Protein AF-A0A6G1LPL7-F1 (afdb_monome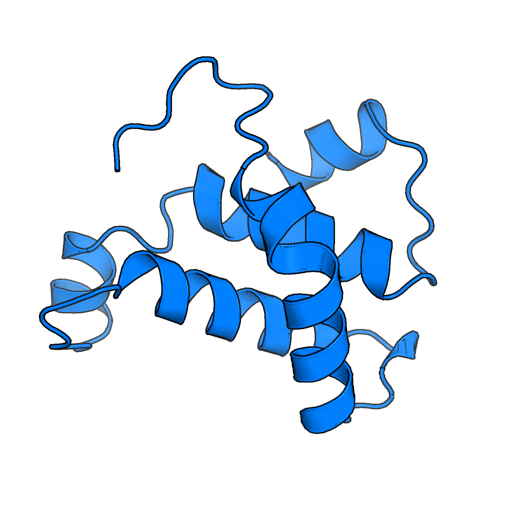r_lite)

Secondary structure (DSSP, 8-state):
-HHHHHHHHS---TT-HHHHHHHHHHHHHHTSTT-HHHHHHHH----SSSHHHHHHHHHHHHHHHTSGGGTT-HHHHHHHHHHHHHHHHT--TT-S----

Radius of gyration: 13.41 Å; chains: 1; bounding box: 32×22×38 Å

Structure (mmCIF, N/CA/C/O backbone):
data_AF-A0A6G1LPL7-F1
#
_entry.id   AF-A0A6G1LPL7-F1
#
loop_
_atom_site.group_PDB
_atom_site.id
_atom_site.type_symbol
_atom_site.label_atom_id
_atom_site.label_alt_id
_atom_site.label_comp_id
_atom_site.label_asym_id
_atom_site.label_entity_id
_atom_site.label_seq_id
_atom_site.pdbx_PDB_ins_code
_atom_site.Cartn_x
_atom_site.Cartn_y
_atom_site.Cartn_z
_atom_site.occupancy
_atom_site.B_iso_or_equiv
_atom_site.auth_seq_id
_atom_site.auth_comp_id
_atom_site.auth_asym_id
_atom_site.auth_atom_id
_atom_site.pdbx_PDB_model_num
ATOM 1 N N . MET A 1 1 ? 8.512 7.197 -4.302 1.00 74.94 1 MET A N 1
ATOM 2 C CA . MET A 1 1 ? 9.382 6.340 -5.141 1.00 74.94 1 MET A CA 1
ATOM 3 C C . MET A 1 1 ? 8.603 5.172 -5.734 1.00 74.94 1 MET A C 1
ATOM 5 O O . MET A 1 1 ? 8.559 5.078 -6.951 1.00 74.94 1 MET A O 1
ATOM 9 N N . MET A 1 2 ? 7.913 4.362 -4.920 1.00 86.94 2 MET A N 1
ATOM 10 C CA . MET A 1 2 ? 7.126 3.221 -5.417 1.00 86.94 2 MET A CA 1
ATOM 11 C C . MET A 1 2 ? 6.031 3.598 -6.419 1.00 86.94 2 MET A C 1
ATOM 13 O O . MET A 1 2 ? 6.014 3.050 -7.505 1.00 86.94 2 MET A O 1
ATOM 17 N N . HIS A 1 3 ? 5.201 4.610 -6.146 1.00 88.56 3 HIS A N 1
ATOM 18 C CA . HIS A 1 3 ? 4.173 5.041 -7.112 1.00 88.56 3 HIS A CA 1
ATOM 19 C C . HIS A 1 3 ? 4.736 5.454 -8.480 1.00 88.56 3 HIS A C 1
ATOM 21 O O . HIS A 1 3 ? 4.100 5.215 -9.500 1.00 88.56 3 HIS A O 1
ATOM 27 N N . ALA A 1 4 ? 5.927 6.058 -8.514 1.00 88.62 4 ALA A N 1
ATOM 28 C CA . ALA A 1 4 ? 6.573 6.435 -9.768 1.00 88.62 4 ALA A CA 1
ATOM 29 C C . ALA A 1 4 ? 7.096 5.201 -10.518 1.00 88.62 4 ALA A C 1
ATOM 31 O O . ALA A 1 4 ? 6.892 5.090 -11.721 1.00 88.62 4 ALA A O 1
ATOM 32 N N . TYR A 1 5 ? 7.720 4.253 -9.807 1.00 89.19 5 TYR A N 1
ATOM 33 C CA . TYR A 1 5 ? 8.122 2.966 -10.383 1.00 89.19 5 TYR A CA 1
ATOM 34 C C . TYR A 1 5 ? 6.915 2.214 -10.954 1.00 89.19 5 TYR A C 1
ATOM 36 O O . TYR A 1 5 ? 6.944 1.745 -12.091 1.00 89.19 5 TYR A O 1
ATOM 44 N N . ASP A 1 6 ? 5.832 2.172 -10.183 1.00 89.81 6 ASP A N 1
ATOM 45 C CA . ASP A 1 6 ? 4.599 1.494 -10.538 1.00 89.81 6 ASP A CA 1
ATOM 46 C C . ASP A 1 6 ? 4.009 2.078 -11.822 1.00 89.81 6 ASP A C 1
ATOM 48 O O . ASP A 1 6 ? 3.739 1.333 -12.763 1.00 89.81 6 ASP A O 1
ATOM 52 N N . HIS A 1 7 ? 3.902 3.407 -11.891 1.00 88.38 7 HIS A N 1
ATOM 53 C C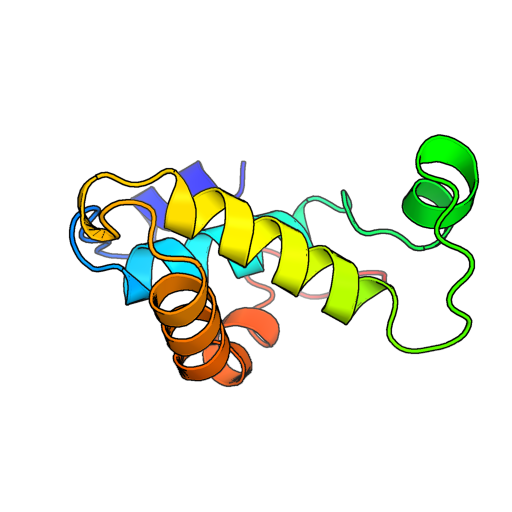A . HIS A 1 7 ? 3.380 4.138 -13.045 1.00 88.38 7 HIS A CA 1
ATOM 54 C C . HIS A 1 7 ? 4.210 3.946 -14.323 1.00 88.38 7 HIS A C 1
ATOM 56 O O . HIS A 1 7 ? 3.662 3.962 -15.420 1.00 88.38 7 HIS A O 1
ATOM 62 N N . LEU A 1 8 ? 5.526 3.753 -14.193 1.00 89.75 8 LEU A N 1
ATOM 63 C CA . LEU A 1 8 ? 6.415 3.528 -15.336 1.00 89.75 8 LEU A CA 1
ATOM 64 C C . LEU A 1 8 ? 6.436 2.065 -15.793 1.00 89.75 8 LEU A C 1
ATOM 66 O O . LEU A 1 8 ? 6.625 1.793 -16.979 1.00 89.75 8 LEU A O 1
ATOM 70 N N . ARG A 1 9 ? 6.289 1.111 -14.865 1.00 89.56 9 ARG A N 1
ATOM 71 C CA . ARG A 1 9 ? 6.439 -0.319 -15.167 1.00 89.56 9 ARG A CA 1
ATOM 72 C C . ARG A 1 9 ? 5.127 -1.002 -15.534 1.00 89.56 9 ARG A C 1
ATOM 74 O O . ARG A 1 9 ? 5.148 -1.950 -16.321 1.00 89.56 9 ARG A O 1
ATOM 81 N N . PHE A 1 10 ? 4.010 -0.546 -14.976 1.00 86.38 10 PHE A N 1
ATOM 82 C CA . PHE A 1 10 ? 2.697 -1.157 -15.158 1.00 86.38 10 PHE A CA 1
ATOM 83 C C . PHE A 1 10 ? 1.737 -0.189 -15.849 1.00 86.38 10 PHE A C 1
ATOM 85 O O . PHE A 1 10 ? 1.770 1.017 -15.624 1.00 86.38 10 PHE A O 1
ATOM 92 N N . LYS A 1 11 ? 0.835 -0.733 -16.672 1.00 84.56 11 LYS A N 1
ATOM 93 C CA . LYS A 1 11 ? -0.292 0.027 -17.222 1.00 84.56 11 LYS A CA 1
ATOM 94 C C . LYS A 1 11 ? -1.357 0.146 -16.138 1.00 84.56 11 LYS A C 1
ATOM 96 O O . LYS A 1 11 ? -2.112 -0.793 -15.912 1.00 84.56 11 LYS A O 1
ATOM 101 N N . LEU A 1 12 ? -1.344 1.264 -15.424 1.00 85.50 12 LEU A N 1
ATOM 102 C CA . LEU A 1 12 ? -2.230 1.507 -14.292 1.00 85.50 12 LEU A CA 1
ATOM 103 C C . LEU A 1 12 ? -3.339 2.466 -14.689 1.00 85.50 12 LEU A C 1
ATOM 105 O O . LEU A 1 12 ? -3.077 3.624 -15.010 1.00 85.50 12 LEU A O 1
ATOM 109 N N . ASP A 1 13 ? -4.573 1.993 -14.577 1.00 86.19 13 ASP A N 1
ATOM 110 C CA . ASP A 1 13 ? -5.749 2.842 -14.697 1.00 86.19 13 ASP A CA 1
ATOM 111 C C . ASP A 1 13 ? -6.074 3.463 -13.333 1.00 86.19 13 ASP A C 1
ATOM 113 O O . ASP A 1 13 ? -6.446 2.736 -12.408 1.00 86.19 13 ASP A O 1
ATOM 117 N N . PRO A 1 14 ? -5.975 4.797 -13.167 1.00 74.12 14 PRO A N 1
ATOM 118 C CA . PRO A 1 14 ? -6.241 5.452 -11.884 1.00 74.12 14 PRO A CA 1
ATOM 119 C C . PRO A 1 14 ? -7.716 5.378 -11.458 1.00 74.12 14 PRO A C 1
ATOM 121 O O . PRO A 1 14 ? -8.024 5.636 -10.292 1.00 74.12 14 PRO A O 1
ATOM 124 N N . LEU A 1 15 ? -8.611 5.028 -12.389 1.00 83.44 15 LEU A N 1
ATOM 125 C CA . LEU A 1 15 ? -10.037 4.806 -12.152 1.00 83.44 15 LEU A CA 1
ATOM 126 C C . LEU A 1 15 ? -10.354 3.374 -11.691 1.00 83.44 15 LEU A C 1
ATOM 128 O O . LEU A 1 15 ? -11.396 3.173 -11.066 1.00 83.44 15 LEU A O 1
ATOM 132 N N . ASP A 1 16 ? -9.482 2.390 -11.955 1.00 90.38 16 ASP A N 1
ATOM 133 C CA . ASP A 1 16 ? -9.668 1.037 -11.422 1.00 90.38 16 ASP A CA 1
ATOM 134 C C . ASP A 1 16 ? -9.178 0.993 -9.969 1.00 90.38 16 ASP A C 1
ATOM 136 O O . ASP A 1 16 ? -7.996 1.179 -9.656 1.00 90.38 16 ASP A O 1
ATOM 140 N N . LEU A 1 17 ? -10.115 0.724 -9.061 1.00 90.44 17 LEU A N 1
ATOM 141 C CA . LEU A 1 17 ? -9.852 0.635 -7.629 1.00 90.44 17 LEU A CA 1
ATOM 142 C C . LEU A 1 17 ? -8.862 -0.485 -7.283 1.00 90.44 17 LEU A C 1
ATOM 144 O O . LEU A 1 17 ? -8.144 -0.358 -6.294 1.00 90.44 17 LEU A O 1
ATOM 148 N N . ARG A 1 18 ? -8.778 -1.552 -8.088 1.00 92.06 18 ARG A N 1
ATOM 149 C CA . ARG A 1 18 ? -7.856 -2.679 -7.860 1.00 92.06 18 ARG A CA 1
ATOM 150 C C . ARG A 1 18 ? -6.414 -2.281 -8.145 1.00 92.06 18 ARG A C 1
ATOM 152 O O . ARG A 1 18 ? -5.526 -2.547 -7.337 1.00 92.06 18 ARG A O 1
ATOM 159 N N . HIS A 1 19 ? -6.188 -1.587 -9.260 1.00 91.81 19 HIS A N 1
ATOM 160 C CA . HIS A 1 19 ? -4.881 -1.033 -9.613 1.00 91.81 19 HIS A CA 1
ATOM 161 C C . HIS A 1 19 ? -4.418 -0.013 -8.575 1.00 91.81 19 HIS A C 1
ATOM 163 O O . HIS A 1 19 ? -3.282 -0.078 -8.103 1.00 91.81 19 HIS A O 1
ATOM 169 N N . ALA A 1 20 ? -5.325 0.877 -8.167 1.00 91.06 20 ALA A N 1
ATOM 170 C CA . ALA A 1 20 ? -5.095 1.793 -7.064 1.00 91.06 20 ALA A CA 1
ATOM 171 C C . ALA A 1 20 ? -4.690 1.050 -5.784 1.00 91.06 20 ALA A C 1
ATOM 173 O O . ALA A 1 20 ? -3.610 1.299 -5.261 1.00 91.06 20 ALA A O 1
ATOM 174 N N . ALA A 1 21 ? -5.503 0.101 -5.316 1.00 93.62 21 ALA A N 1
ATOM 175 C CA . ALA A 1 21 ? -5.234 -0.651 -4.094 1.00 93.62 21 ALA A CA 1
ATOM 176 C C . ALA A 1 21 ? -3.874 -1.364 -4.133 1.00 93.62 21 ALA A C 1
ATOM 178 O O . ALA A 1 21 ? -3.111 -1.281 -3.173 1.00 93.62 21 ALA A O 1
ATOM 179 N N . CYS A 1 22 ? -3.533 -1.999 -5.255 1.00 92.62 22 CYS A N 1
ATOM 180 C CA . CYS A 1 22 ? -2.270 -2.712 -5.415 1.00 92.62 22 CYS A CA 1
ATOM 181 C C . CYS A 1 22 ? -1.046 -1.792 -5.278 1.00 92.62 22 CYS A C 1
ATOM 183 O O . CYS A 1 22 ? -0.093 -2.126 -4.569 1.00 92.62 22 CYS A O 1
ATOM 185 N N . MET A 1 23 ? -1.091 -0.607 -5.901 1.00 91.75 23 MET A N 1
ATOM 186 C CA . MET A 1 23 ? -0.026 0.394 -5.772 1.00 91.75 23 MET A CA 1
ATOM 187 C C . MET A 1 23 ? 0.142 0.867 -4.329 1.00 91.75 23 MET A C 1
ATOM 189 O O . MET A 1 23 ? 1.264 1.018 -3.855 1.00 91.75 23 MET A O 1
ATOM 193 N N . GLU A 1 24 ? -0.963 1.096 -3.617 1.00 91.94 24 GLU A N 1
ATOM 194 C CA . GLU A 1 24 ? -0.931 1.560 -2.225 1.00 91.94 24 GLU A CA 1
ATOM 195 C C . GLU A 1 24 ? -0.394 0.488 -1.269 1.00 91.94 24 GLU A C 1
ATOM 197 O O . GLU A 1 24 ? 0.360 0.808 -0.344 1.00 91.94 24 GLU A O 1
ATOM 202 N N . ILE A 1 25 ? -0.736 -0.785 -1.507 1.00 93.31 25 ILE A N 1
ATOM 203 C CA . ILE A 1 25 ? -0.209 -1.927 -0.746 1.00 93.31 25 ILE A CA 1
ATOM 204 C C . ILE A 1 25 ? 1.304 -2.015 -0.937 1.00 93.31 25 ILE A C 1
ATOM 206 O O . ILE A 1 25 ? 2.039 -1.993 0.054 1.00 93.31 25 ILE A O 1
ATOM 210 N N . ARG A 1 26 ? 1.786 -2.042 -2.188 1.00 92.19 26 ARG A N 1
ATOM 211 C CA . ARG A 1 26 ? 3.230 -2.093 -2.467 1.00 92.19 26 ARG A CA 1
ATOM 212 C C . ARG A 1 26 ? 3.958 -0.878 -1.924 1.00 92.19 26 ARG A C 1
ATOM 214 O O . ARG A 1 26 ? 5.008 -1.025 -1.307 1.00 92.19 26 ARG A O 1
ATOM 221 N N . ALA A 1 27 ? 3.399 0.317 -2.097 1.00 91.19 27 ALA A N 1
ATOM 222 C CA . ALA A 1 27 ? 3.989 1.537 -1.568 1.00 91.19 27 ALA A CA 1
ATOM 223 C C . ALA A 1 27 ? 4.113 1.487 -0.041 1.00 91.19 27 ALA A C 1
ATOM 225 O O . ALA A 1 27 ? 5.191 1.758 0.482 1.00 91.19 27 ALA A O 1
ATOM 226 N N . SER A 1 28 ? 3.062 1.082 0.674 1.00 90.50 28 SER A N 1
ATOM 227 C CA . SER A 1 28 ? 3.077 1.005 2.143 1.00 90.50 28 SER A CA 1
ATOM 228 C C . SER A 1 28 ? 4.021 -0.083 2.663 1.00 90.50 28 SER A C 1
ATOM 230 O O . SER A 1 28 ? 4.674 0.099 3.693 1.00 90.50 28 SER A O 1
ATOM 232 N N . MET A 1 29 ? 4.114 -1.199 1.940 1.00 88.06 29 MET A N 1
ATOM 233 C CA . MET A 1 29 ? 4.984 -2.323 2.271 1.00 88.06 29 MET A CA 1
ATOM 234 C C . MET A 1 29 ? 6.467 -1.993 2.040 1.00 88.06 29 MET A C 1
ATOM 236 O O . MET A 1 29 ? 7.293 -2.211 2.925 1.00 88.06 29 MET A O 1
ATOM 240 N N . LEU A 1 30 ? 6.805 -1.439 0.874 1.00 87.88 30 LEU A N 1
ATOM 241 C CA . LEU A 1 30 ? 8.187 -1.213 0.441 1.00 87.88 30 LEU A CA 1
ATOM 242 C C . LEU A 1 30 ? 8.785 0.096 0.959 1.00 87.88 30 LEU A C 1
ATOM 244 O O . LEU A 1 30 ? 10.000 0.202 1.102 1.00 87.88 30 LEU A O 1
ATOM 248 N N . SER A 1 31 ? 7.959 1.087 1.304 1.00 84.62 31 SER A N 1
ATOM 249 C CA . SER A 1 31 ? 8.460 2.378 1.806 1.00 84.62 31 SER A CA 1
ATOM 250 C C . SER A 1 31 ? 8.937 2.327 3.264 1.00 84.62 31 SER A C 1
ATOM 252 O O . SER A 1 31 ? 9.441 3.323 3.778 1.00 84.62 31 SER A O 1
ATOM 254 N N . GLY A 1 32 ? 8.763 1.200 3.967 1.00 82.75 32 GLY A N 1
ATOM 255 C CA . GLY A 1 32 ? 9.179 1.049 5.367 1.00 82.75 32 GLY A CA 1
ATOM 256 C C . GLY A 1 32 ? 8.371 1.893 6.361 1.00 82.75 32 GLY A C 1
ATOM 257 O O . GLY A 1 32 ? 8.754 2.033 7.522 1.00 82.75 32 GLY A O 1
ATOM 258 N N . GLU A 1 33 ? 7.240 2.459 5.935 1.00 82.75 33 GLU A N 1
ATOM 259 C CA . GLU A 1 33 ? 6.382 3.276 6.796 1.00 82.75 33 GLU A CA 1
ATOM 260 C C . GLU A 1 33 ? 5.686 2.460 7.883 1.00 82.75 33 GLU A C 1
ATOM 262 O O . GLU A 1 33 ? 5.419 2.989 8.957 1.00 82.75 33 GLU A O 1
ATOM 267 N N . CYS A 1 34 ? 5.453 1.178 7.609 1.00 86.69 34 CYS A N 1
ATOM 268 C CA . CYS A 1 34 ? 4.816 0.223 8.507 1.00 86.69 34 CYS A CA 1
ATOM 269 C C . CYS A 1 34 ? 5.814 -0.657 9.282 1.00 86.69 34 CYS A C 1
ATOM 271 O O . CYS A 1 34 ? 5.457 -1.739 9.744 1.00 86.69 34 CYS A O 1
ATOM 273 N N . ARG A 1 35 ? 7.077 -0.225 9.427 1.00 83.94 35 ARG A N 1
ATOM 274 C CA . ARG A 1 35 ? 8.061 -0.937 10.260 1.00 83.94 35 ARG A CA 1
ATOM 275 C C . ARG A 1 35 ? 7.608 -0.975 11.718 1.00 83.94 35 ARG A C 1
ATOM 277 O O . ARG A 1 35 ? 7.187 0.043 12.267 1.00 83.94 35 ARG A O 1
ATOM 284 N N . PHE A 1 36 ? 7.795 -2.127 12.358 1.00 78.25 36 PHE A N 1
ATOM 285 C CA . PHE A 1 36 ? 7.366 -2.391 13.735 1.00 78.25 36 PHE A CA 1
ATOM 286 C C . PHE A 1 36 ? 7.835 -1.320 14.730 1.00 78.25 36 PHE A C 1
ATOM 288 O O . PHE A 1 36 ? 7.021 -0.748 15.449 1.00 78.25 36 PHE A O 1
ATOM 295 N N . MET A 1 37 ? 9.126 -0.965 14.701 1.00 76.31 37 MET A N 1
ATOM 296 C CA . MET A 1 37 ? 9.687 0.060 15.595 1.00 76.31 37 MET A CA 1
ATOM 297 C C . MET A 1 37 ? 9.028 1.433 15.412 1.00 76.31 37 MET A C 1
ATOM 299 O O . MET A 1 37 ? 8.842 2.162 16.381 1.00 76.31 37 MET A O 1
ATOM 303 N N . ARG A 1 38 ? 8.636 1.790 14.184 1.00 81.00 38 ARG A N 1
ATOM 304 C CA . ARG A 1 38 ? 7.992 3.078 13.899 1.00 81.00 38 ARG A CA 1
ATOM 305 C C . ARG A 1 38 ? 6.535 3.091 14.361 1.00 81.00 38 ARG A C 1
ATOM 307 O O . ARG A 1 38 ? 6.089 4.090 14.920 1.00 81.00 38 ARG A O 1
ATOM 314 N N . GLU A 1 39 ? 5.801 1.997 14.164 1.00 82.50 39 GLU A N 1
ATOM 315 C CA . GLU A 1 39 ? 4.415 1.887 14.642 1.00 82.50 39 GLU A CA 1
ATOM 316 C C . GLU A 1 39 ? 4.333 1.840 16.178 1.00 82.50 39 GLU A C 1
ATOM 318 O O . GLU A 1 39 ? 3.448 2.474 16.754 1.00 82.50 39 GLU A O 1
ATOM 323 N N . LEU A 1 40 ? 5.292 1.196 16.851 1.00 80.44 40 LEU A N 1
ATOM 324 C CA . LEU A 1 40 ? 5.377 1.206 18.314 1.00 80.44 40 LEU A CA 1
ATOM 325 C C . LEU A 1 40 ? 5.753 2.581 18.873 1.00 80.44 40 LEU A C 1
ATOM 327 O O . LEU A 1 40 ? 5.025 3.131 19.694 1.00 80.44 40 LEU A O 1
ATOM 331 N N . VAL A 1 41 ? 6.881 3.145 18.429 1.00 78.38 41 VAL A N 1
ATOM 332 C CA . VAL A 1 41 ? 7.462 4.347 19.053 1.00 78.38 41 VAL A CA 1
ATOM 333 C C . VAL A 1 41 ? 6.731 5.620 18.630 1.00 78.38 41 VAL A C 1
ATOM 335 O O . VAL A 1 41 ? 6.503 6.501 19.451 1.00 78.38 41 VAL A O 1
ATOM 338 N N . THR A 1 42 ? 6.365 5.747 17.352 1.00 79.00 42 THR A N 1
ATOM 339 C CA . THR A 1 42 ? 5.775 6.989 16.824 1.00 79.00 42 THR A CA 1
ATOM 340 C C . THR A 1 42 ? 4.251 6.982 16.865 1.00 79.00 42 THR A C 1
ATOM 342 O O . THR A 1 42 ? 3.642 8.046 16.949 1.00 79.00 42 THR A O 1
ATOM 345 N N . ARG A 1 43 ? 3.616 5.809 16.756 1.00 78.06 43 ARG A N 1
ATOM 346 C CA . ARG A 1 43 ? 2.155 5.696 16.600 1.00 78.06 43 ARG A CA 1
ATOM 347 C C . ARG A 1 43 ? 1.449 4.979 17.744 1.00 78.06 43 ARG A C 1
ATOM 349 O O . ARG A 1 43 ? 0.224 4.946 17.721 1.00 78.06 43 ARG A O 1
ATOM 356 N N . GLY A 1 44 ? 2.185 4.452 18.724 1.00 78.56 44 GLY A N 1
ATOM 357 C CA . GLY A 1 44 ? 1.612 3.836 19.918 1.00 78.56 44 GLY A CA 1
ATOM 358 C C . GLY A 1 44 ? 0.759 2.600 19.631 1.00 78.56 44 GLY A C 1
ATOM 359 O O . GLY A 1 44 ? -0.150 2.314 20.403 1.00 78.56 44 GLY A O 1
ATOM 360 N N . GLN A 1 45 ? 1.015 1.876 18.535 1.00 76.44 45 GLN A N 1
ATOM 361 C CA . GLN A 1 45 ? 0.337 0.609 18.253 1.00 76.44 45 GLN A CA 1
ATOM 362 C C . GLN A 1 45 ? 1.111 -0.545 18.899 1.00 76.44 45 GLN A C 1
ATOM 364 O O . GLN A 1 45 ? 2.193 -0.893 18.436 1.00 76.44 45 GLN A O 1
ATOM 369 N N . TRP A 1 46 ? 0.538 -1.172 19.933 1.00 69.88 46 TRP A N 1
ATOM 370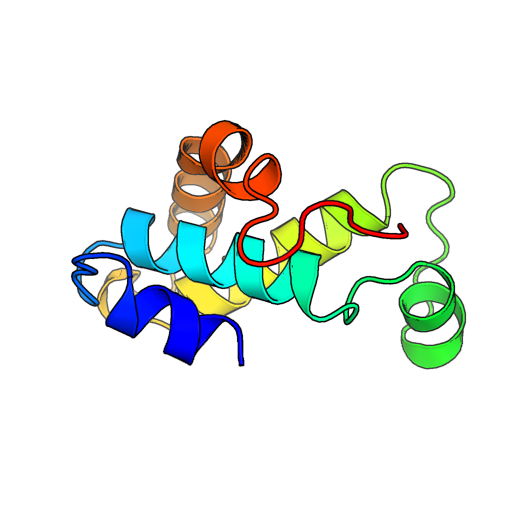 C CA . TRP A 1 46 ? 1.183 -2.200 20.777 1.00 69.88 46 TRP A CA 1
ATOM 371 C C . TRP A 1 46 ? 0.845 -3.655 20.405 1.00 69.88 46 TRP A C 1
ATOM 373 O O . TRP A 1 46 ? 1.066 -4.570 21.194 1.00 69.88 46 TRP A O 1
ATOM 383 N N . GLY A 1 47 ? 0.293 -3.903 19.218 1.00 69.75 47 GLY A N 1
ATOM 384 C CA . GLY A 1 47 ? 0.071 -5.259 18.712 1.00 69.75 47 GLY A CA 1
ATOM 385 C C . GLY A 1 47 ? 1.352 -6.109 18.709 1.00 69.75 47 GLY A C 1
ATOM 386 O O . GLY A 1 47 ? 2.430 -5.654 18.324 1.00 69.75 47 GLY A O 1
ATOM 387 N N . VAL A 1 48 ? 1.235 -7.361 19.141 1.00 64.12 48 VAL A N 1
ATOM 388 C CA . VAL A 1 48 ? 2.373 -8.290 19.266 1.00 64.12 48 VAL A CA 1
ATOM 389 C C . VAL A 1 48 ? 2.581 -9.099 17.978 1.00 64.12 48 VAL A C 1
ATOM 391 O O . VAL A 1 48 ? 3.699 -9.492 17.663 1.00 64.12 48 VAL A O 1
ATOM 394 N N . THR A 1 49 ? 1.524 -9.313 17.190 1.00 75.69 49 THR A N 1
ATOM 395 C CA . THR A 1 49 ? 1.543 -10.145 15.978 1.00 75.69 49 THR A CA 1
ATOM 396 C C . THR A 1 49 ? 0.975 -9.388 14.774 1.00 75.69 49 THR A C 1
ATOM 398 O O . THR A 1 49 ? 0.106 -8.535 14.915 1.00 75.69 49 THR A O 1
ATOM 401 N N . GLN A 1 50 ? 1.504 -9.663 13.575 1.00 81.81 50 GLN A N 1
ATOM 402 C CA . GLN A 1 50 ? 1.012 -9.154 12.276 1.00 81.81 50 GLN A CA 1
ATOM 403 C C . GLN A 1 50 ? 0.884 -7.622 12.113 1.00 81.81 50 GLN A C 1
ATOM 405 O O . GLN A 1 50 ? 0.279 -7.152 11.152 1.00 81.81 50 GLN A O 1
ATOM 410 N N . GLN A 1 51 ? 1.536 -6.832 12.965 1.00 83.81 51 GLN A N 1
ATOM 411 C CA . GLN A 1 51 ? 1.541 -5.359 12.929 1.00 83.81 51 GLN A CA 1
ATOM 412 C C . GLN A 1 51 ? 1.811 -4.751 11.547 1.00 83.81 51 GLN A C 1
ATOM 414 O O . GLN A 1 51 ? 1.153 -3.797 11.138 1.00 83.81 51 GLN A O 1
ATOM 419 N N . LEU A 1 52 ? 2.760 -5.327 10.800 1.00 86.44 52 LEU A N 1
ATOM 420 C CA . LEU A 1 52 ? 3.072 -4.883 9.443 1.00 86.44 52 LEU A CA 1
ATOM 421 C C . LEU A 1 52 ? 1.863 -5.041 8.510 1.00 86.44 52 LEU A C 1
ATOM 423 O O . LEU A 1 52 ? 1.537 -4.118 7.769 1.00 86.44 52 LEU A O 1
ATOM 427 N N . GLN A 1 53 ? 1.199 -6.200 8.550 1.00 89.94 53 GLN A N 1
ATOM 428 C CA . GLN A 1 53 ? 0.050 -6.484 7.690 1.00 89.94 53 GLN A CA 1
ATOM 429 C C . GLN A 1 53 ? -1.114 -5.555 8.031 1.00 89.94 53 GLN A C 1
ATOM 431 O O . GLN A 1 53 ? -1.701 -4.962 7.130 1.00 89.94 53 GLN A O 1
ATOM 436 N N . GLU A 1 54 ? -1.381 -5.358 9.321 1.00 90.06 54 GLU A N 1
ATOM 437 C CA . GLU A 1 54 ? -2.448 -4.473 9.788 1.00 90.06 54 GLU A CA 1
ATOM 438 C C . GLU A 1 54 ? -2.192 -3.014 9.389 1.00 90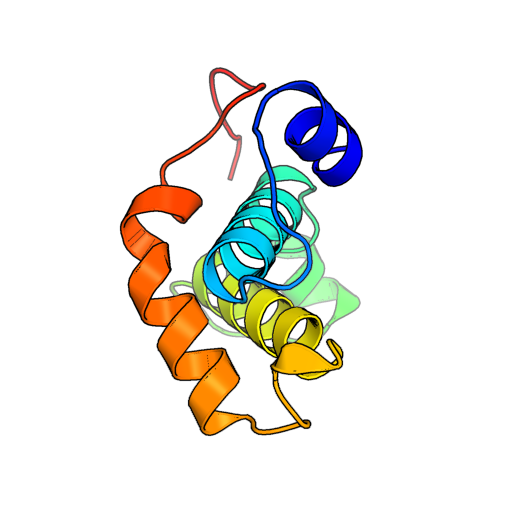.06 54 GLU A C 1
ATOM 440 O O . GLU A 1 54 ? -3.069 -2.345 8.840 1.00 90.06 54 GLU A O 1
ATOM 445 N N . CYS A 1 55 ? -0.960 -2.525 9.565 1.00 91.06 55 CYS A N 1
ATOM 446 C CA . CYS A 1 55 ? -0.592 -1.179 9.135 1.00 91.06 55 CYS A CA 1
ATOM 447 C C . CYS A 1 55 ? -0.750 -0.997 7.620 1.00 91.06 55 CYS A C 1
ATOM 449 O O . CYS A 1 55 ? -1.321 0.007 7.180 1.00 91.06 55 CYS A O 1
ATOM 451 N N . VAL A 1 56 ? -0.283 -1.960 6.818 1.00 92.50 56 VAL A N 1
ATOM 452 C CA . VAL A 1 56 ? -0.387 -1.894 5.353 1.00 92.50 56 VAL A CA 1
ATOM 453 C C . VAL A 1 56 ? -1.854 -1.923 4.918 1.00 92.50 56 VAL A C 1
ATOM 455 O O . VAL A 1 56 ? -2.246 -1.086 4.104 1.00 92.50 56 VAL A O 1
ATOM 458 N N . ARG A 1 57 ? -2.689 -2.794 5.503 1.00 93.12 57 ARG A N 1
ATOM 459 C CA . ARG A 1 57 ? -4.139 -2.827 5.237 1.00 93.12 57 ARG A CA 1
ATOM 460 C C . ARG A 1 57 ? -4.798 -1.501 5.580 1.00 93.12 57 ARG A C 1
ATOM 462 O O . ARG A 1 57 ? -5.470 -0.923 4.730 1.00 93.12 57 ARG A O 1
ATOM 469 N N . ARG A 1 58 ? -4.550 -0.970 6.780 1.00 92.19 58 ARG A N 1
ATOM 470 C CA . ARG A 1 58 ? -5.121 0.310 7.223 1.00 92.19 58 ARG A CA 1
ATOM 471 C C . ARG A 1 58 ? -4.763 1.446 6.267 1.00 92.19 58 ARG A C 1
ATOM 473 O O . ARG A 1 58 ? -5.632 2.223 5.879 1.00 92.19 58 ARG A O 1
ATOM 480 N N . ARG A 1 59 ? -3.491 1.548 5.870 1.00 92.56 59 ARG A N 1
ATOM 481 C CA . ARG A 1 59 ? -3.027 2.596 4.947 1.00 92.56 59 ARG A CA 1
ATOM 482 C C . ARG A 1 59 ? -3.617 2.441 3.550 1.00 92.56 59 ARG A C 1
ATOM 484 O O . ARG A 1 59 ? -4.078 3.432 2.988 1.00 92.56 59 ARG A O 1
ATOM 491 N N . ALA A 1 60 ? -3.647 1.220 3.021 1.00 93.62 60 ALA A N 1
ATOM 492 C CA . ALA A 1 60 ? -4.225 0.946 1.712 1.00 93.62 60 ALA A CA 1
ATOM 493 C C . ALA A 1 60 ? -5.720 1.297 1.676 1.00 93.62 60 ALA A C 1
ATOM 495 O O . ALA A 1 60 ? -6.158 1.986 0.759 1.00 93.62 60 ALA A O 1
ATOM 496 N N . VAL A 1 61 ? -6.488 0.917 2.704 1.00 94.62 61 VAL A N 1
ATOM 497 C CA . VAL A 1 61 ? -7.921 1.245 2.803 1.00 94.62 61 VAL A CA 1
ATOM 498 C C . VAL A 1 61 ? -8.146 2.754 2.849 1.00 94.62 61 VAL A C 1
ATOM 500 O O . VAL A 1 61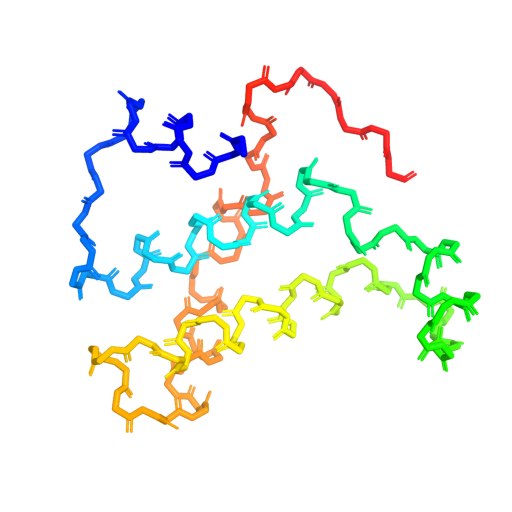 ? -8.964 3.265 2.089 1.00 94.62 61 VAL A O 1
ATOM 503 N N . LEU A 1 62 ? -7.388 3.485 3.674 1.00 93.19 62 LEU A N 1
ATOM 504 C CA . LEU A 1 62 ? -7.494 4.947 3.757 1.00 93.19 62 LEU A CA 1
ATOM 505 C C . LEU A 1 62 ? -7.184 5.628 2.419 1.00 93.19 62 LEU A C 1
ATOM 507 O O . LEU A 1 62 ? -7.892 6.548 2.011 1.00 93.19 62 LEU A O 1
ATOM 511 N N . SER A 1 63 ? -6.150 5.157 1.722 1.00 91.62 63 SER A N 1
ATOM 512 C CA . SER A 1 63 ? -5.752 5.718 0.432 1.00 91.62 63 SER A CA 1
ATOM 513 C C . SER A 1 63 ? -6.772 5.415 -0.672 1.00 91.62 63 SER A C 1
ATOM 515 O O . SER A 1 63 ? -7.130 6.294 -1.454 1.00 91.62 63 SER A O 1
ATOM 517 N N . VAL A 1 64 ? -7.323 4.196 -0.702 1.00 92.50 64 VAL A N 1
ATOM 518 C CA . VAL A 1 64 ? -8.379 3.811 -1.653 1.00 92.50 64 VAL A CA 1
ATOM 519 C C . VAL A 1 64 ? -9.676 4.574 -1.381 1.00 92.50 64 VAL A C 1
ATOM 521 O O . VAL A 1 64 ? -10.304 5.053 -2.324 1.00 92.50 64 VAL A O 1
ATOM 524 N N . LYS A 1 65 ? -10.048 4.759 -0.109 1.00 92.62 65 LYS A N 1
ATOM 525 C CA . LYS A 1 65 ? -11.226 5.539 0.296 1.00 92.62 65 LYS A CA 1
ATOM 526 C C . LYS A 1 65 ? -11.156 6.987 -0.188 1.00 92.62 65 LYS A C 1
ATOM 528 O O . LYS A 1 65 ? -12.165 7.532 -0.626 1.00 92.62 65 LYS A O 1
ATOM 533 N N . ALA A 1 66 ? -9.972 7.599 -0.131 1.00 90.06 66 ALA A N 1
ATOM 534 C CA . ALA A 1 66 ? -9.756 8.982 -0.552 1.00 90.06 66 ALA A CA 1
ATOM 535 C C . ALA A 1 66 ? -9.893 9.193 -2.074 1.00 90.06 66 ALA A C 1
ATOM 537 O O . ALA A 1 66 ? -9.886 10.332 -2.542 1.00 90.06 66 ALA A O 1
ATOM 538 N N . ARG A 1 67 ? -10.015 8.119 -2.865 1.00 88.19 67 ARG A N 1
ATOM 539 C CA . ARG A 1 67 ? -10.141 8.208 -4.322 1.00 88.19 67 ARG A CA 1
ATOM 540 C C . ARG A 1 67 ? -11.593 8.446 -4.746 1.00 88.19 67 ARG A C 1
ATOM 542 O O . ARG A 1 67 ? -12.503 7.806 -4.214 1.00 88.19 67 ARG A O 1
ATOM 549 N N . PRO A 1 68 ? -11.822 9.264 -5.791 1.00 87.44 68 PRO A N 1
ATOM 550 C CA . PRO A 1 68 ? -13.171 9.599 -6.253 1.00 87.44 68 PRO A CA 1
ATOM 551 C C . PRO A 1 68 ? -13.973 8.372 -6.716 1.00 87.44 68 PRO A C 1
ATOM 553 O O . PRO A 1 68 ? -15.181 8.320 -6.520 1.00 87.44 68 PRO A O 1
ATOM 556 N N . ALA A 1 69 ? -13.312 7.342 -7.254 1.00 86.06 69 ALA A N 1
ATOM 557 C CA . ALA A 1 69 ? -13.963 6.108 -7.706 1.00 86.06 69 ALA A CA 1
ATOM 558 C C . ALA A 1 69 ? -14.562 5.252 -6.563 1.00 86.06 69 ALA A C 1
ATOM 560 O O . ALA A 1 69 ? -15.431 4.406 -6.802 1.00 86.06 69 ALA A O 1
ATOM 561 N N . CYS A 1 70 ? -14.106 5.444 -5.318 1.00 84.44 70 CYS A N 1
ATOM 562 C CA . CYS A 1 70 ? -14.581 4.674 -4.167 1.00 84.44 70 CYS A CA 1
ATOM 563 C C . CYS A 1 70 ? -15.782 5.329 -3.469 1.00 84.44 70 CYS A C 1
ATOM 565 O O . CYS A 1 70 ? -16.439 4.665 -2.674 1.00 84.44 70 CYS A O 1
ATOM 567 N N . GLY A 1 71 ? -16.074 6.605 -3.751 1.00 82.88 71 GLY A N 1
ATOM 568 C CA . GLY A 1 71 ? -17.215 7.323 -3.170 1.00 82.88 71 GLY A CA 1
ATOM 569 C C . GLY A 1 71 ? -17.147 7.530 -1.651 1.00 82.88 71 GLY A C 1
ATOM 570 O O . GLY A 1 71 ? -18.131 7.953 -1.059 1.00 82.88 71 GLY A O 1
ATOM 571 N N . GLY A 1 72 ? -16.006 7.242 -1.014 1.00 83.75 72 GLY A N 1
ATOM 572 C CA . GLY A 1 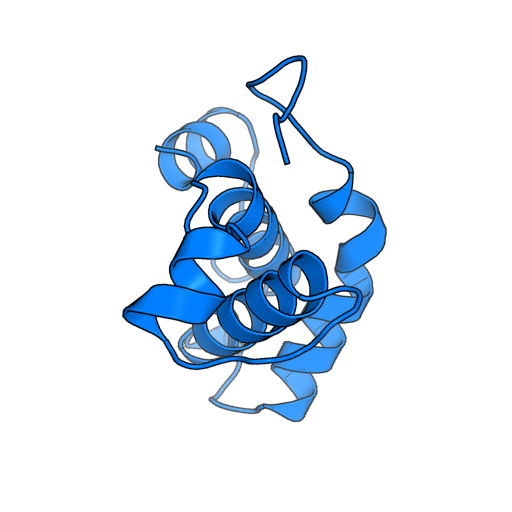72 ? -15.848 7.316 0.440 1.00 83.75 72 GLY A CA 1
ATOM 573 C C . GLY A 1 72 ? -16.335 6.085 1.215 1.00 83.75 72 GLY A C 1
ATOM 574 O O . GLY A 1 72 ? -16.310 6.115 2.444 1.00 83.75 72 GLY A O 1
ATOM 575 N N . ASP A 1 73 ? -16.726 5.000 0.541 1.00 89.75 73 ASP A N 1
ATOM 576 C CA . ASP A 1 73 ? -17.219 3.784 1.198 1.00 89.75 73 ASP A CA 1
ATOM 577 C C . ASP A 1 73 ? -16.084 2.926 1.781 1.00 89.75 73 ASP A C 1
ATOM 579 O O . ASP A 1 73 ? -15.333 2.270 1.050 1.00 89.75 73 ASP A O 1
ATOM 583 N N . ASP A 1 74 ? -16.004 2.853 3.113 1.00 89.50 74 ASP A N 1
ATOM 584 C CA . ASP A 1 74 ? -14.995 2.052 3.828 1.00 89.50 74 ASP A CA 1
ATOM 585 C C . ASP A 1 74 ? -15.100 0.553 3.522 1.00 89.50 74 ASP A C 1
ATOM 587 O O . ASP A 1 74 ? -14.094 -0.122 3.305 1.00 89.50 74 ASP A O 1
ATOM 591 N N . VAL A 1 75 ? -16.325 0.024 3.463 1.00 91.50 75 VAL A N 1
ATOM 592 C CA . VAL A 1 75 ? -16.576 -1.406 3.218 1.00 91.50 75 VAL A CA 1
ATOM 593 C C . VAL A 1 75 ? -16.110 -1.803 1.818 1.00 91.50 75 VAL A C 1
ATOM 595 O O . VAL A 1 75 ? -15.495 -2.855 1.629 1.00 91.50 75 VAL A O 1
ATOM 598 N N . LYS A 1 76 ? -16.358 -0.936 0.831 1.00 91.19 76 LYS A N 1
ATOM 599 C CA . LYS A 1 76 ? -15.924 -1.142 -0.552 1.00 91.19 76 LYS A CA 1
ATOM 600 C C . LYS A 1 76 ? -14.401 -1.084 -0.656 1.00 91.19 76 LYS A C 1
ATOM 602 O O . LYS A 1 76 ? -13.812 -1.960 -1.285 1.00 91.19 76 LYS A O 1
ATOM 607 N N . ALA A 1 77 ? -13.767 -0.111 -0.001 1.00 92.56 77 ALA A N 1
ATOM 608 C CA . ALA A 1 77 ? -12.312 0.010 0.029 1.00 92.56 77 ALA A CA 1
ATOM 609 C C . ALA A 1 77 ? -11.648 -1.224 0.664 1.00 92.56 77 ALA A C 1
ATOM 611 O O . ALA A 1 77 ? -10.741 -1.807 0.069 1.00 92.56 77 ALA A O 1
ATOM 612 N N . ALA A 1 78 ? -12.137 -1.670 1.825 1.00 94.06 78 ALA A N 1
ATOM 613 C CA . ALA A 1 78 ? -11.630 -2.861 2.507 1.00 94.06 78 ALA A CA 1
ATOM 614 C C . ALA A 1 78 ? -11.780 -4.126 1.655 1.00 94.06 78 ALA A C 1
ATOM 616 O O . ALA A 1 78 ? -10.846 -4.922 1.556 1.00 94.06 78 ALA A O 1
ATOM 617 N N . ARG A 1 79 ? -12.927 -4.292 0.989 1.00 94.38 79 ARG A N 1
ATOM 618 C CA . ARG A 1 79 ? -13.161 -5.422 0.089 1.00 94.38 79 ARG A CA 1
ATOM 619 C C . ARG A 1 79 ? -12.161 -5.445 -1.068 1.00 94.38 79 ARG A C 1
ATOM 621 O O . ARG A 1 79 ? -11.527 -6.471 -1.279 1.00 94.38 79 ARG A O 1
ATOM 628 N N . VAL A 1 80 ? -11.982 -4.325 -1.769 1.00 94.06 80 VAL A N 1
ATOM 629 C CA . VAL A 1 80 ? -11.048 -4.246 -2.907 1.00 94.06 80 VAL A CA 1
ATOM 630 C C . VAL A 1 80 ? -9.609 -4.512 -2.465 1.00 94.06 80 VAL A C 1
ATOM 632 O O . VAL A 1 80 ? -8.885 -5.234 -3.144 1.00 94.06 80 VAL A O 1
ATOM 635 N N . VAL A 1 81 ? -9.194 -3.972 -1.314 1.00 94.69 81 VAL A N 1
ATOM 636 C CA . VAL A 1 81 ? -7.858 -4.222 -0.748 1.00 94.69 81 VAL A CA 1
ATOM 637 C C . VAL A 1 81 ? -7.652 -5.707 -0.448 1.00 94.69 81 VAL A C 1
ATOM 639 O O . VAL A 1 81 ? -6.591 -6.240 -0.762 1.00 94.69 81 VAL A O 1
ATOM 642 N N . ASN A 1 82 ? -8.659 -6.381 0.111 1.00 94.88 82 ASN A N 1
ATOM 643 C CA . ASN A 1 82 ? -8.593 -7.816 0.384 1.00 94.88 82 ASN A CA 1
ATOM 644 C C . ASN A 1 82 ? -8.558 -8.657 -0.901 1.00 94.88 82 ASN A C 1
ATOM 646 O O . ASN A 1 82 ? -7.832 -9.642 -0.947 1.00 94.88 82 ASN A O 1
ATOM 650 N N . GLU A 1 83 ? -9.282 -8.256 -1.950 1.00 94.44 83 GLU A N 1
ATOM 651 C CA . GLU A 1 83 ? -9.291 -8.957 -3.244 1.00 94.44 83 GLU A CA 1
ATOM 652 C C . GLU A 1 83 ? -7.906 -8.980 -3.914 1.00 94.44 83 GLU A C 1
ATOM 654 O O . GLU A 1 83 ? -7.540 -9.976 -4.534 1.00 94.44 83 GLU A O 1
ATOM 659 N N . VAL A 1 84 ? -7.117 -7.907 -3.784 1.00 94.69 84 VAL A N 1
ATOM 660 C CA . VAL A 1 84 ? -5.778 -7.812 -4.404 1.00 94.69 84 VAL A CA 1
ATOM 661 C C . VAL A 1 84 ? -4.628 -8.157 -3.451 1.00 94.69 84 VAL A C 1
ATOM 663 O O . VAL A 1 84 ? -3.465 -8.138 -3.859 1.00 94.69 84 VAL A O 1
ATOM 666 N N . TRP A 1 85 ? -4.931 -8.458 -2.186 1.00 94.25 85 TRP A N 1
ATOM 667 C CA . TRP A 1 85 ? -3.944 -8.575 -1.112 1.00 94.25 85 TRP A CA 1
ATOM 668 C C . TRP A 1 85 ? -2.841 -9.584 -1.430 1.00 94.25 85 TRP A C 1
ATOM 670 O O . TRP A 1 85 ? -1.666 -9.221 -1.438 1.00 94.25 85 TRP A O 1
ATOM 680 N N . ASP A 1 86 ? -3.213 -10.823 -1.750 1.00 91.00 86 ASP A N 1
ATOM 681 C CA . ASP A 1 86 ? -2.251 -11.913 -1.944 1.00 91.00 86 ASP A CA 1
ATOM 682 C C . ASP A 1 86 ? -1.340 -11.673 -3.154 1.00 91.00 86 ASP A C 1
ATOM 684 O O . ASP A 1 86 ? -0.147 -11.974 -3.112 1.00 91.00 86 ASP A O 1
ATOM 688 N N . SER A 1 87 ? -1.874 -11.054 -4.211 1.00 89.81 87 SER A N 1
ATOM 689 C CA . SER A 1 87 ? -1.098 -10.732 -5.409 1.00 89.81 87 SER A CA 1
ATOM 690 C C . SER A 1 87 ? -0.116 -9.583 -5.180 1.00 89.81 87 SER A C 1
ATOM 692 O O . SER A 1 87 ? 0.980 -9.602 -5.734 1.00 89.81 87 SER A O 1
ATOM 694 N N . CYS A 1 88 ? -0.514 -8.555 -4.428 1.00 91.38 88 CYS A N 1
ATOM 695 C CA . CYS A 1 88 ? 0.239 -7.302 -4.341 1.00 91.38 88 CYS A CA 1
ATOM 696 C C . CYS A 1 88 ? 1.173 -7.254 -3.133 1.00 91.38 88 CYS A C 1
ATOM 698 O O . CYS A 1 88 ? 2.232 -6.638 -3.204 1.00 91.38 88 CYS A O 1
ATOM 700 N N . PHE A 1 89 ? 0.817 -7.922 -2.034 1.00 90.19 89 PHE A N 1
ATOM 701 C CA . PHE A 1 89 ? 1.657 -8.000 -0.838 1.00 90.19 89 PHE A CA 1
ATOM 702 C C . PHE A 1 89 ? 2.859 -8.943 -1.018 1.00 90.19 89 PHE A C 1
ATOM 704 O O . PHE A 1 89 ? 3.848 -8.835 -0.297 1.00 90.19 89 PHE A O 1
ATOM 711 N N . GLY A 1 90 ? 2.791 -9.878 -1.970 1.00 86.62 90 GLY A N 1
ATOM 712 C CA . GLY A 1 90 ? 3.917 -10.741 -2.338 1.00 86.62 90 GLY A CA 1
ATOM 713 C C . GLY A 1 90 ? 4.902 -10.106 -3.325 1.00 86.62 90 GLY A C 1
ATOM 714 O O . GLY A 1 90 ? 5.993 -10.636 -3.510 1.00 86.62 90 GLY A O 1
ATOM 715 N N . ASP A 1 91 ? 4.542 -8.988 -3.962 1.00 89.50 91 ASP A N 1
ATOM 716 C CA . ASP A 1 91 ? 5.365 -8.366 -4.999 1.00 89.50 91 ASP A CA 1
ATOM 717 C C . ASP A 1 91 ? 6.404 -7.414 -4.391 1.00 89.50 91 ASP A C 1
ATOM 719 O O . ASP A 1 91 ? 6.080 -6.312 -3.944 1.00 89.50 91 ASP A O 1
ATOM 723 N N . THR A 1 92 ? 7.667 -7.841 -4.385 1.00 87.06 92 THR A N 1
ATOM 724 C CA . THR A 1 92 ? 8.784 -7.092 -3.790 1.00 87.06 92 THR A CA 1
ATOM 725 C C . THR A 1 92 ? 9.520 -6.183 -4.774 1.00 87.06 92 THR A C 1
ATOM 727 O O . THR A 1 92 ? 10.352 -5.375 -4.357 1.00 87.06 92 THR A O 1
ATOM 730 N N . ARG A 1 93 ? 9.203 -6.249 -6.074 1.00 85.50 93 ARG A N 1
ATOM 731 C CA . ARG A 1 93 ? 9.874 -5.448 -7.113 1.00 85.50 93 ARG A CA 1
ATOM 732 C C . ARG A 1 93 ? 9.722 -3.949 -6.809 1.00 85.50 93 ARG A C 1
ATOM 734 O O . ARG A 1 93 ? 8.620 -3.524 -6.462 1.00 85.50 93 ARG A O 1
ATOM 741 N N . PRO A 1 94 ? 10.769 -3.115 -6.965 1.00 83.50 94 PRO A N 1
ATOM 742 C CA . PRO A 1 94 ? 12.066 -3.350 -7.619 1.00 83.50 94 PRO A CA 1
ATOM 743 C C . PRO A 1 94 ? 13.157 -3.966 -6.731 1.00 83.50 94 PRO A C 1
ATOM 745 O O . PRO A 1 94 ? 14.300 -4.056 -7.169 1.00 83.50 94 PRO A O 1
ATOM 748 N N . PHE A 1 95 ? 12.842 -4.326 -5.490 1.00 81.38 95 PHE A N 1
ATOM 749 C CA . PHE A 1 95 ? 13.817 -4.865 -4.552 1.00 81.38 95 PHE A CA 1
ATOM 750 C C . PHE A 1 95 ? 13.782 -6.396 -4.581 1.00 81.38 95 PHE A C 1
ATOM 752 O O . PHE A 1 95 ? 12.708 -7.001 -4.589 1.00 81.38 95 PHE A O 1
ATOM 759 N N . ASP A 1 96 ? 14.956 -7.023 -4.578 1.00 73.50 96 ASP A N 1
ATOM 760 C CA . ASP A 1 96 ? 15.050 -8.487 -4.563 1.00 73.50 96 ASP A CA 1
ATOM 761 C C . ASP A 1 96 ? 14.636 -9.060 -3.197 1.00 73.50 96 ASP A C 1
ATOM 763 O O . ASP A 1 96 ? 13.961 -10.083 -3.137 1.00 73.50 96 ASP A O 1
ATOM 767 N N . GLU A 1 97 ? 14.934 -8.355 -2.097 1.00 69.12 97 GLU A N 1
ATOM 768 C CA . GLU A 1 97 ? 14.525 -8.735 -0.741 1.00 69.12 97 GLU A CA 1
ATOM 769 C C . GLU A 1 97 ? 14.116 -7.516 0.099 1.00 69.12 97 GLU A C 1
ATOM 771 O O . GLU A 1 97 ? 14.715 -6.440 0.027 1.00 69.12 97 GLU A O 1
ATOM 776 N N . ILE A 1 98 ? 13.086 -7.690 0.934 1.00 67.94 98 ILE A N 1
ATOM 777 C CA . ILE A 1 98 ? 12.614 -6.671 1.878 1.00 67.94 98 ILE A CA 1
ATOM 778 C C . ILE A 1 98 ? 13.055 -7.081 3.281 1.00 67.94 98 ILE A C 1
ATOM 780 O O . ILE A 1 98 ? 12.526 -8.047 3.831 1.00 67.94 98 ILE A O 1
ATOM 784 N N . TYR A 1 99 ? 13.953 -6.308 3.894 1.00 57.22 99 TYR A N 1
ATOM 785 C CA . TYR A 1 99 ? 14.218 -6.417 5.330 1.00 57.22 99 TYR A CA 1
ATOM 786 C C . TYR A 1 99 ? 12.992 -5.914 6.106 1.00 57.22 99 TYR A C 1
ATOM 788 O O . TYR A 1 99 ? 12.709 -4.709 6.126 1.00 57.22 99 TYR A O 1
ATOM 796 N N . ARG A 1 100 ? 12.237 -6.860 6.673 1.00 57.25 100 ARG A N 1
ATOM 797 C CA . ARG A 1 100 ? 11.025 -6.626 7.470 1.00 57.25 100 ARG A CA 1
ATOM 798 C C . ARG A 1 100 ? 11.353 -6.438 8.945 1.00 57.25 100 ARG A C 1
ATOM 800 O O . ARG A 1 100 ? 12.198 -7.203 9.452 1.00 57.25 100 ARG A O 1
#

Foldseek 3Di:
DQVVVLVVPDDADLLDLLSLLLSLLQCLLQVCCQPPVCCCPVVVDPDPPPSSVVSSLVRSLVRSLPRVNNVNDSVSSSVSNVVCVVVRNPDNPPDPDDDD

Sequence (100 aa):
MMHAYDHLRFKLDPLDLRHAACMEIRASMLSGECRFMRELVTRGQWGVTQQLQECVRRRAVLSVKARPACGGDDVKAARVVNEVWDSCFGDTRPFDEIYR

Organism: NCBI:txid161662

pLDDT: mean 86.09, std 7.95, range [57.22, 94.88]

InterPro domains:
  IPR019165 Peptidase M76, ATP23 [PF09768] (1-96)
  IPR019165 Peptidase M76, ATP23 [PTHR21711] (1-99)